Protein 1H05 (pdb70)

B-factor: mean 24.61, std 12.34, range [10.02, 77.3]

Nearest PDB structures (foldseek):
  4ckx-assembly1_A  TM=1.000E+00  e=5.669E-26  Mycobacterium tuberculosis
  3n7a-assembly1_F  TM=1.001E+00  e=7.686E-26  Mycobacterium tuberculosis
  2y71-assembly1_A  TM=9.962E-01  e=9.225E-26  Mycobacterium tuberculosis
  3n59-assembly2_V  TM=1.000E+00  e=2.035E-25  Mycobacterium tuberculosis
  6sme-assembly1_D  TM=9.974E-01  e=2.624E-18  Cutibacterium acnes

Sequence (138 aa):
LIVNVINGPNLGRLGRRGTTHDELVALIEREAAELGLKAVVRQSDSEAQLLDWIHQAADAAEPVILNAGGLTHTSVALRDACAELSAPLIEVHISNVHAREEFRRHSYLSPIATGVIVGLGIQGYLLALRYLAEHVGT

Foldseek 3Di:
DEEEEEEEAPLQVPCPCPQHPVNLVVVLQVLQVVLVYGYDYDYDHDPVVLLVVLLVCLVVLHEYEYAHPPCQLPDPPNLVSNLSRPHAYEYEEQQALVVDDPSSVDGSNQVSGPYYYYHNHSCRSSVVSVVVSVPPDD

Radius of gyration: 13.83 Å; Cα contacts (8 Å, |Δi|>4): 244; chains: 1; bounding box: 34×37×38 Å

Structure (mmCIF, N/CA/C/O backbone):
data_1H05
#
_entry.id   1H05
#
_cell.length_a   126.635
_cell.length_b   126.635
_cell.length_c   126.635
_cell.angle_alpha   90.00
_cell.angle_beta   90.00
_cell.angle_gamma   90.00
#
_symmetry.space_group_name_H-M   'F 2 3'
#
loop_
_entity.id
_entity.type
_entity.pdbx_description
1 polymer '3-DEHYDROQUINATE DEHYDRATASE'
2 non-polymer 'SULFATE ION'
3 water water
#
loop_
_atom_site.group_PDB
_atom_site.id
_atom_site.type_symbol
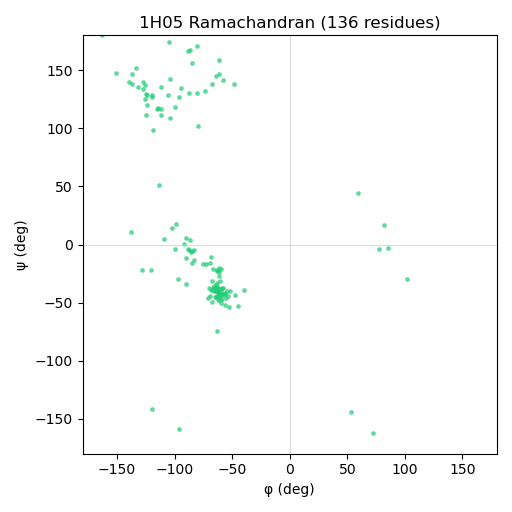_atom_site.label_atom_id
_atom_site.label_alt_id
_atom_site.label_comp_id
_atom_site.label_asym_id
_atom_site.label_entity_id
_atom_site.label_seq_id
_atom_site.pdbx_PDB_ins_code
_atom_site.Cartn_x
_atom_site.Cartn_y
_atom_site.Cartn_z
_atom_site.occupancy
_atom_site.B_iso_or_equiv
_atom_site.auth_seq_id
_atom_site.auth_comp_id
_atom_site.auth_asym_id
_atom_site.auth_atom_id
_atom_site.pdbx_PDB_model_num
ATOM 1 N N . LEU A 1 3 ? 15.344 51.894 31.892 1.00 34.87 3 LEU A N 1
ATOM 2 C CA . LEU A 1 3 ? 15.064 51.114 30.604 1.00 29.21 3 LEU A CA 1
ATOM 3 C C . LEU A 1 3 ? 15.158 51.855 29.253 1.00 25.43 3 LEU A C 1
ATOM 4 O O . LEU A 1 3 ? 16.235 51.745 28.618 1.00 23.29 3 LEU A O 1
ATOM 9 N N . ILE A 1 4 ? 14.235 52.754 28.930 1.00 23.16 4 ILE A N 1
ATOM 10 C CA . ILE A 1 4 ? 14.345 53.562 27.722 1.00 20.70 4 ILE A CA 1
ATOM 11 C C . ILE A 1 4 ? 15.186 54.841 28.051 1.00 21.42 4 ILE A C 1
ATOM 12 O O . ILE A 1 4 ? 14.788 55.525 28.962 1.00 24.26 4 ILE A O 1
ATOM 17 N N . VAL A 1 5 ? 16.179 55.103 27.198 1.00 18.09 5 VAL A N 1
ATOM 18 C CA . VAL A 1 5 ? 16.905 56.362 27.291 1.00 16.45 5 VAL A CA 1
ATOM 19 C C . VAL A 1 5 ? 16.832 57.001 25.912 1.00 16.14 5 VAL A C 1
ATOM 20 O O . VAL A 1 5 ? 17.101 56.377 24.858 1.00 18.28 5 VAL A O 1
ATOM 24 N N . ASN A 1 6 ? 16.595 58.309 25.801 1.00 16.23 6 ASN A N 1
ATOM 25 C CA . ASN A 1 6 ? 16.518 59.069 24.633 1.00 15.36 6 ASN A CA 1
ATOM 26 C C . ASN A 1 6 ? 17.855 59.745 24.350 1.00 16.03 6 ASN A C 1
ATOM 27 O O . ASN A 1 6 ? 18.334 60.376 25.320 1.00 20.44 6 ASN A O 1
ATOM 32 N N . VAL A 1 7 ? 18.436 59.606 23.209 1.00 14.33 7 VAL A N 1
ATOM 33 C CA . VAL A 1 7 ? 19.667 60.354 22.874 1.00 14.80 7 VAL A CA 1
ATOM 34 C C . VAL A 1 7 ? 19.281 61.277 21.731 1.00 15.24 7 VAL A C 1
ATOM 35 O O . VAL A 1 7 ? 18.796 60.848 20.711 1.00 18.11 7 VAL A O 1
ATOM 39 N N . ILE A 1 8 ? 19.359 62.607 21.996 1.00 13.52 8 ILE A N 1
ATOM 40 C CA . ILE A 1 8 ? 18.953 63.570 21.022 1.00 13.66 8 ILE A CA 1
ATOM 41 C C . ILE A 1 8 ? 20.119 64.481 20.629 1.00 13.91 8 ILE A C 1
ATOM 42 O O . ILE A 1 8 ? 20.795 65.089 21.470 1.00 15.16 8 ILE A O 1
ATOM 47 N N . ASN A 1 9 ? 20.241 64.476 19.320 1.00 13.08 9 ASN A N 1
ATOM 48 C CA . ASN A 1 9 ? 21.309 65.310 18.667 1.00 12.60 9 ASN A CA 1
ATOM 49 C C . ASN A 1 9 ? 20.699 66.463 17.856 1.00 14.89 9 ASN A C 1
ATOM 50 O O . ASN A 1 9 ? 19.807 66.258 17.092 1.00 16.34 9 ASN A O 1
ATOM 55 N N . GLY A 1 10 ? 21.333 67.627 18.048 1.00 14.27 10 GLY A N 1
ATOM 56 C CA . GLY A 1 10 ? 20.843 68.903 17.456 1.00 12.74 10 GLY A CA 1
ATOM 57 C C . GLY A 1 10 ? 21.540 69.241 16.152 1.00 12.67 10 GLY A C 1
ATOM 58 O O . GLY A 1 10 ? 22.128 68.368 15.440 1.00 16.51 10 GLY A O 1
ATOM 59 N N . PRO A 1 11 ? 21.510 70.508 15.770 1.00 14.66 11 PRO A N 1
ATOM 60 C CA . PRO A 1 11 ? 21.933 70.939 14.424 1.00 15.59 11 PRO A CA 1
ATOM 61 C C . PRO A 1 11 ? 23.363 70.545 14.127 1.00 16.47 11 PRO A C 1
ATOM 62 O O . PRO A 1 11 ? 24.243 70.673 14.979 1.00 16.30 11 PRO A O 1
ATOM 66 N N . ASN A 1 12 ? 23.583 70.142 12.891 1.00 14.88 12 ASN A N 1
ATOM 67 C CA . ASN A 1 12 ? 24.878 69.812 12.343 1.00 14.63 12 ASN A CA 1
ATOM 68 C C . ASN A 1 12 ? 25.458 68.462 12.723 1.00 16.77 12 ASN A C 1
ATOM 69 O O . ASN A 1 12 ? 26.380 68.006 12.091 1.00 19.80 12 ASN A O 1
ATOM 74 N N . LEU A 1 13 ? 24.779 67.731 13.587 1.00 16.27 13 LEU A N 1
ATOM 75 C CA . LEU A 1 13 ? 25.333 66.488 14.115 1.00 15.62 13 LEU A CA 1
ATOM 76 C C . LEU A 1 13 ? 25.077 65.361 13.135 1.00 17.47 13 LEU A C 1
ATOM 77 O O . LEU A 1 13 ? 25.717 64.316 13.167 1.00 19.78 13 LEU A O 1
ATOM 82 N N . GLY A 1 14 ? 24.202 65.652 12.195 1.00 17.16 14 GLY A N 1
ATOM 83 C CA . GLY A 1 14 ? 23.979 64.708 11.07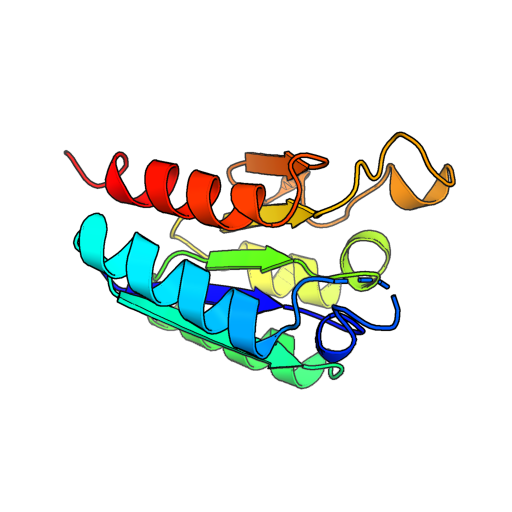5 1.00 19.57 14 GLY A CA 1
ATOM 84 C C . GLY A 1 14 ? 25.174 64.647 10.162 1.00 22.53 14 GLY A C 1
ATOM 85 O O . GLY A 1 14 ? 25.305 63.700 9.333 1.00 26.92 14 GLY A O 1
ATOM 86 N N . ARG A 1 15 ? 26.075 65.628 10.263 1.00 20.96 15 ARG A N 1
ATOM 87 C CA . ARG A 1 15 ? 27.227 65.796 9.392 1.00 22.30 15 ARG A CA 1
ATOM 88 C C . ARG A 1 15 ? 28.449 65.079 10.003 1.00 22.98 15 ARG A C 1
ATOM 89 O O . ARG A 1 15 ? 29.583 65.248 9.452 1.00 23.74 15 ARG A O 1
ATOM 97 N N . LEU A 1 16 ? 28.280 64.425 11.176 1.00 21.78 16 LEU A N 1
ATOM 98 C CA . LEU A 1 16 ? 29.451 63.819 11.772 1.00 22.69 16 LEU A CA 1
ATOM 99 C C . LEU A 1 16 ? 30.267 62.987 10.770 1.00 23.76 16 LEU A C 1
ATOM 100 O O . LEU A 1 16 ? 29.633 62.247 10.024 1.00 22.89 16 LEU A O 1
ATOM 105 N N . GLY A 1 17 ? 31.578 63.147 10.873 1.00 25.63 17 GLY A N 1
ATOM 106 C CA . GLY A 1 17 ? 32.336 62.228 9.926 1.00 34.53 17 GLY A CA 1
ATOM 107 C C . GLY A 1 17 ? 32.762 63.093 8.748 1.00 41.83 17 GLY A C 1
ATOM 108 O O . GLY A 1 17 ? 33.843 62.753 8.269 1.00 45.42 17 GLY A O 1
ATOM 109 N N . ARG A 1 18 ? 32.021 64.148 8.375 1.00 45.29 18 ARG A N 1
ATOM 110 C CA . ARG A 1 18 ? 32.560 64.953 7.269 1.00 49.64 18 ARG A CA 1
ATOM 111 C C . ARG A 1 18 ? 32.765 66.375 7.734 1.00 54.10 18 ARG A C 1
ATOM 112 O O . ARG A 1 18 ? 33.686 66.998 7.192 1.00 55.29 18 ARG A O 1
ATOM 120 N N . ARG A 1 19 ? 32.084 66.838 8.787 1.00 56.68 19 ARG A N 1
ATOM 121 C CA . ARG A 1 19 ? 32.293 68.214 9.259 1.00 58.74 19 ARG A CA 1
ATOM 122 C C . ARG A 1 19 ? 33.763 68.661 9.225 1.00 60.15 19 ARG A C 1
ATOM 123 O O . ARG A 1 19 ? 34.155 69.739 8.783 1.00 61.21 19 ARG A O 1
ATOM 131 N N . GLY A 1 26 ? 36.236 60.313 12.064 1.00 46.54 26 GLY A N 1
ATOM 132 C CA . GLY A 1 26 ? 35.627 59.761 10.871 1.00 43.39 26 GLY A CA 1
ATOM 133 C C . GLY A 1 26 ? 34.350 59.000 11.244 1.00 39.78 26 GLY A C 1
ATOM 134 O O . GLY A 1 26 ? 33.743 58.454 10.327 1.00 39.71 26 GLY A O 1
ATOM 135 N N . THR A 1 27 ? 33.882 58.994 12.490 1.00 34.21 27 THR A N 1
ATOM 136 C CA . THR A 1 27 ? 32.667 58.207 12.777 1.00 28.75 27 THR A CA 1
ATOM 137 C C . THR A 1 27 ? 31.446 58.917 12.206 1.00 26.11 27 THR A C 1
ATOM 138 O O . THR A 1 27 ? 31.321 60.119 12.551 1.00 26.31 27 THR A O 1
ATOM 142 N N . THR A 1 28 ? 30.563 58.317 11.499 1.00 23.33 28 THR A N 1
ATOM 143 C CA . THR A 1 28 ? 29.368 58.968 10.997 1.00 24.88 28 THR A CA 1
ATOM 144 C C . THR A 1 28 ? 28.251 58.904 12.057 1.00 22.71 28 THR A C 1
ATOM 145 O O . THR A 1 28 ? 28.272 58.241 13.079 1.00 20.56 28 THR A O 1
ATOM 149 N N . HIS A 1 29 ? 27.191 59.709 11.792 1.00 21.29 29 HIS A N 1
ATOM 150 C CA . HIS A 1 29 ? 26.068 59.668 12.659 1.00 21.15 29 HIS A CA 1
ATOM 151 C C . HIS A 1 29 ? 25.446 58.254 12.657 1.00 19.68 29 HIS A C 1
ATOM 152 O O . HIS A 1 29 ? 25.076 57.757 13.737 1.00 19.00 29 HIS A O 1
ATOM 159 N N . ASP A 1 30 ? 25.289 57.552 11.532 1.00 20.52 30 ASP A N 1
ATOM 160 C CA . ASP A 1 30 ? 24.776 56.171 11.600 1.00 19.46 30 ASP A CA 1
ATOM 161 C C . ASP A 1 30 ? 25.643 55.303 12.472 1.00 18.02 30 ASP A C 1
ATOM 162 O O . ASP A 1 30 ? 25.140 54.386 13.141 1.00 17.80 30 ASP A O 1
ATOM 167 N N . GLU A 1 31 ? 26.998 55.426 12.329 1.00 20.46 31 GLU A N 1
ATOM 168 C CA . GLU A 1 31 ? 27.850 54.565 13.196 1.00 20.97 31 GLU A CA 1
ATOM 169 C C . GLU A 1 31 ? 27.668 54.892 14.684 1.00 21.03 31 GLU A C 1
ATOM 170 O O . GLU A 1 31 ? 27.606 54.038 15.520 1.00 22.06 31 GLU A O 1
ATOM 180 N N . LEU A 1 32 ? 27.474 56.190 15.012 1.00 20.17 32 LEU A N 1
ATOM 181 C CA . LEU A 1 32 ? 27.220 56.605 16.359 1.00 18.28 32 LEU A CA 1
ATOM 182 C C . LEU A 1 32 ? 25.973 55.926 16.879 1.00 17.60 32 LEU A C 1
ATOM 183 O O . LEU A 1 32 ? 25.954 55.431 17.977 1.00 19.51 32 LEU A O 1
ATOM 188 N N . VAL A 1 33 ? 24.905 55.926 16.073 1.00 16.17 33 VAL A N 1
ATOM 189 C CA . VAL A 1 33 ? 23.641 55.269 16.473 1.00 16.62 33 VAL A CA 1
ATOM 190 C C . VAL A 1 33 ? 23.983 53.828 16.799 1.00 17.50 33 VAL A C 1
ATOM 191 O O . VAL A 1 33 ? 23.575 53.256 17.815 1.00 19.19 33 VAL A O 1
ATOM 195 N N . ALA A 1 34 ? 24.669 53.096 15.899 1.00 19.90 34 ALA A N 1
ATOM 196 C CA . ALA A 1 34 ? 25.017 51.715 16.124 1.00 20.03 34 ALA A CA 1
ATOM 197 C C . ALA A 1 34 ? 25.806 51.432 17.382 1.00 19.77 34 ALA A C 1
ATOM 198 O O . ALA A 1 34 ? 25.570 50.471 18.115 1.00 23.02 34 ALA A O 1
ATOM 200 N N . LEU A 1 35 ? 26.788 52.306 17.638 1.00 19.52 35 LEU A N 1
ATOM 201 C CA . LEU A 1 35 ? 27.608 52.222 18.833 1.00 19.21 35 LEU A CA 1
ATOM 202 C C . LEU A 1 35 ? 26.839 52.402 20.127 1.00 18.92 35 LEU A C 1
ATOM 203 O O . LEU A 1 35 ? 26.906 51.643 21.095 1.00 20.64 35 LEU A O 1
ATOM 208 N N . ILE A 1 36 ? 25.923 53.440 20.117 1.00 17.18 36 ILE A N 1
ATOM 209 C CA . ILE A 1 36 ? 25.058 53.682 21.230 1.00 17.52 36 ILE A CA 1
ATOM 210 C C . ILE A 1 36 ? 24.085 52.534 21.493 1.00 17.78 36 ILE A C 1
ATOM 211 O O . ILE A 1 36 ? 23.885 52.123 22.628 1.00 21.40 36 ILE A O 1
ATOM 216 N N . GLU A 1 37 ? 23.481 52.033 20.388 1.00 21.46 37 GLU A N 1
ATOM 217 C CA . GLU A 1 37 ? 22.508 50.959 20.555 1.00 23.51 37 GLU A CA 1
ATOM 218 C C . GLU A 1 37 ? 23.167 49.686 21.028 1.00 24.13 37 GLU A C 1
ATOM 219 O O . GLU A 1 37 ? 22.594 49.072 21.965 1.00 28.15 37 GLU A O 1
ATOM 225 N N . ARG A 1 38 ? 24.380 49.318 20.733 1.00 23.94 38 ARG A N 1
ATOM 226 C CA . ARG A 1 38 ? 25.119 48.136 21.209 1.00 25.40 38 ARG A CA 1
ATOM 227 C C . ARG A 1 38 ? 25.444 48.282 22.679 1.00 24.49 38 ARG A C 1
ATOM 228 O O . ARG A 1 38 ? 25.267 47.375 23.511 1.00 24.42 38 ARG A O 1
ATOM 236 N N . GLU A 1 39 ? 25.921 49.531 23.088 1.00 20.83 39 GLU A N 1
ATOM 237 C CA . GLU A 1 39 ? 26.266 49.793 24.454 1.00 20.65 39 GLU A CA 1
ATOM 238 C C . GLU A 1 39 ? 25.068 49.654 25.365 1.00 21.79 39 GLU A C 1
ATOM 239 O O . GLU A 1 39 ? 25.052 49.149 26.452 1.00 21.27 39 GLU A O 1
ATOM 245 N N . ALA A 1 40 ? 23.970 50.310 24.880 1.00 21.41 40 ALA A N 1
ATOM 246 C CA . ALA A 1 40 ? 22.759 50.285 25.652 1.00 24.18 40 ALA A CA 1
ATOM 247 C C . ALA A 1 40 ? 22.288 48.857 25.839 1.00 22.84 40 ALA A C 1
ATOM 248 O O . ALA A 1 40 ? 22.002 48.548 26.970 1.00 23.28 40 ALA A O 1
ATOM 250 N N . ALA A 1 41 ? 22.403 48.051 24.827 1.00 25.36 41 ALA A N 1
ATOM 251 C CA . ALA A 1 41 ? 21.932 46.662 25.014 1.00 28.50 41 ALA A CA 1
ATOM 252 C C . ALA A 1 41 ? 22.783 45.948 26.027 1.00 29.31 41 ALA A C 1
ATOM 253 O O . ALA A 1 41 ? 22.233 45.217 26.888 1.00 30.73 41 ALA A O 1
ATOM 255 N N . GLU A 1 42 ? 24.091 46.145 26.031 1.00 26.55 42 GLU A N 1
ATOM 256 C CA . GLU A 1 42 ? 24.986 45.559 26.981 1.00 25.57 42 GLU A CA 1
ATOM 257 C C . GLU A 1 42 ? 24.694 45.946 28.418 1.00 26.10 42 GLU A C 1
ATOM 258 O O . GLU A 1 42 ? 24.996 45.240 29.397 1.00 27.39 42 GLU A O 1
ATOM 264 N N . LEU A 1 43 ? 24.169 47.181 28.611 1.00 21.79 43 LEU A N 1
ATOM 265 C CA . LEU A 1 43 ? 23.849 47.748 29.861 1.00 21.15 43 LEU A CA 1
ATOM 266 C C . LEU A 1 43 ? 22.441 47.368 30.353 1.00 23.18 43 LEU A C 1
ATOM 267 O O . LEU A 1 43 ? 22.078 47.861 31.398 1.00 26.69 43 LEU A O 1
ATOM 272 N N . GLY A 1 44 ? 21.723 46.699 29.483 1.00 23.84 44 GLY A N 1
ATOM 273 C CA . GLY A 1 44 ? 20.307 46.396 29.762 1.00 25.88 44 GLY A CA 1
ATOM 274 C C . GLY A 1 44 ? 19.314 47.533 29.454 1.00 26.55 44 GLY A C 1
ATOM 275 O O . GLY A 1 44 ? 18.227 47.478 30.055 1.00 26.24 44 GLY A O 1
ATOM 276 N N . LEU A 1 45 ? 19.759 48.508 28.660 1.00 23.76 45 LEU A N 1
ATOM 277 C CA . LEU A 1 45 ? 18.896 49.648 28.355 1.00 20.99 45 LEU A CA 1
ATOM 278 C C . LEU A 1 45 ? 18.401 49.492 26.962 1.00 20.77 45 LEU A C 1
ATOM 279 O O . LEU A 1 45 ? 18.900 48.692 26.123 1.00 22.39 45 LEU A O 1
ATOM 284 N N . LYS A 1 46 ? 17.487 50.386 26.542 1.00 19.47 46 LYS A N 1
ATOM 285 C CA . LYS A 1 46 ? 17.055 50.547 25.150 1.00 20.16 46 LYS A CA 1
ATOM 286 C C . LYS A 1 46 ? 17.267 52.035 24.737 1.00 19.86 46 LYS A C 1
ATOM 287 O O . LYS A 1 46 ? 16.681 52.878 25.336 1.00 19.97 46 LYS A O 1
ATOM 293 N N . ALA A 1 47 ? 18.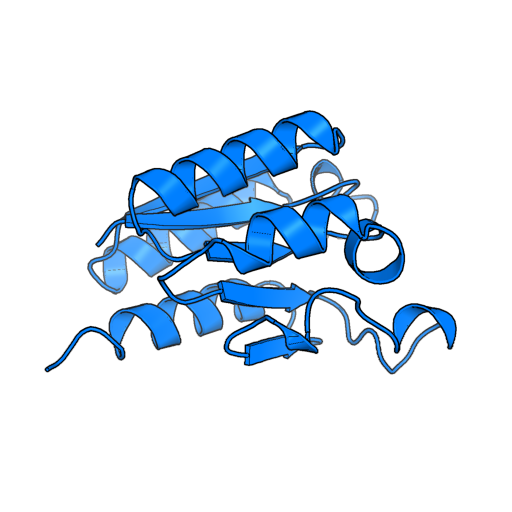187 52.319 23.850 1.00 18.25 47 ALA A N 1
ATOM 294 C CA . ALA A 1 47 ? 18.424 53.683 23.448 1.00 17.58 47 ALA A CA 1
ATOM 295 C C . ALA A 1 47 ? 17.626 53.997 22.202 1.00 18.83 47 ALA A C 1
ATOM 296 O O . ALA A 1 47 ? 17.565 53.246 21.218 1.00 20.58 47 ALA A O 1
ATOM 298 N N . VAL A 1 48 ? 16.980 55.153 22.207 1.00 16.14 48 VAL A N 1
ATOM 299 C CA . VAL A 1 48 ? 16.257 55.736 21.067 1.00 16.71 48 VAL A CA 1
ATOM 300 C C . VAL A 1 48 ? 17.080 56.983 20.670 1.00 18.40 48 VAL A C 1
ATOM 301 O O . VAL A 1 48 ? 17.049 57.966 21.421 1.00 19.58 48 VAL A O 1
ATOM 305 N N . VAL A 1 49 ? 17.685 56.909 19.532 1.00 16.55 49 VAL A N 1
ATOM 306 C CA . VAL A 1 49 ? 18.569 57.997 19.041 1.00 16.60 49 VAL A CA 1
ATOM 307 C C . VAL A 1 49 ? 17.919 58.795 17.944 1.00 17.46 49 VAL A C 1
ATOM 308 O O . VAL A 1 49 ? 17.395 58.149 16.990 1.00 19.82 49 VAL A O 1
ATOM 312 N N . ARG A 1 50 ? 17.896 60.147 18.064 1.00 17.63 50 ARG A N 1
ATOM 313 C CA . ARG A 1 50 ? 17.185 60.979 17.080 1.00 18.48 50 ARG A CA 1
ATOM 314 C C . ARG A 1 50 ? 18.151 62.162 16.808 1.00 17.04 50 ARG A C 1
ATOM 315 O O . ARG A 1 50 ? 18.864 62.579 17.722 1.00 17.76 50 ARG A O 1
ATOM 323 N N . GLN A 1 51 ? 18.137 62.666 15.588 1.00 16.64 51 GLN A N 1
ATOM 324 C CA . GLN A 1 51 ? 18.870 63.871 15.234 1.00 13.96 51 GLN A CA 1
ATOM 325 C C . GLN A 1 51 ? 18.023 64.778 14.354 1.00 14.81 51 GLN A C 1
ATOM 326 O O . GLN A 1 51 ? 17.318 64.295 13.464 1.00 15.81 51 GLN A O 1
ATOM 332 N N . SER A 1 52 ? 18.097 66.114 14.655 1.00 13.94 52 SER A N 1
ATOM 333 C CA . SER A 1 52 ? 17.409 67.089 13.806 1.00 12.95 52 SER A CA 1
ATOM 334 C C . SER A 1 52 ? 18.134 68.451 13.832 1.00 13.17 52 SER A C 1
ATOM 335 O O . SER A 1 52 ? 18.682 68.841 14.875 1.00 16.05 52 SER A O 1
ATOM 338 N N . ASP A 1 53 ? 18.049 69.092 12.706 1.00 14.11 53 ASP A N 1
ATOM 339 C CA . ASP A 1 53 ? 18.499 70.460 12.553 1.00 14.35 53 ASP A CA 1
ATOM 340 C C . ASP A 1 53 ? 17.480 71.521 12.891 1.00 15.50 53 ASP A C 1
ATOM 341 O O . ASP A 1 53 ? 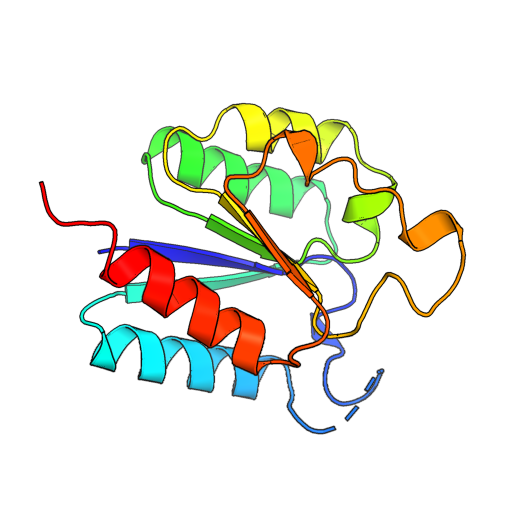17.732 72.755 12.875 1.00 15.14 53 ASP A O 1
ATOM 346 N N . SER A 1 54 ? 16.273 71.069 13.197 1.00 16.39 54 SER A N 1
ATOM 347 C CA . SER A 1 54 ? 15.079 71.846 13.454 1.00 15.48 54 SER A CA 1
ATOM 348 C C . SER A 1 54 ? 14.890 71.944 14.973 1.00 15.60 54 SER A C 1
ATOM 349 O O . SER A 1 54 ? 14.535 70.951 15.631 1.00 16.30 54 SER A O 1
ATOM 352 N N . GLU A 1 55 ? 14.925 73.182 15.553 1.00 14.37 55 GLU A N 1
ATOM 353 C CA . GLU A 1 55 ? 14.644 73.434 16.988 1.00 15.87 55 GLU A CA 1
ATOM 354 C C . GLU A 1 55 ? 13.259 72.877 17.339 1.00 15.70 55 GLU A C 1
ATOM 355 O O . GLU A 1 55 ? 13.061 72.246 18.349 1.00 16.26 55 GLU A O 1
ATOM 365 N N . ALA A 1 56 ? 12.226 73.146 16.490 1.00 14.74 56 ALA A N 1
ATOM 366 C CA . ALA A 1 56 ? 10.883 72.720 16.834 1.00 14.07 56 ALA A CA 1
ATOM 367 C C . ALA A 1 56 ? 10.840 71.179 16.970 1.00 14.18 56 ALA A C 1
ATOM 368 O O . ALA A 1 56 ? 10.147 70.669 17.858 1.00 15.56 56 ALA A O 1
ATOM 370 N N . GLN A 1 57 ? 11.570 70.478 16.108 1.00 15.04 57 GLN A N 1
ATOM 371 C CA . GLN A 1 57 ? 11.552 69.054 16.241 1.00 17.02 57 GLN A CA 1
ATOM 372 C C . GLN A 1 57 ? 12.258 68.590 17.518 1.00 15.19 57 GLN A C 1
ATOM 373 O O . GLN A 1 57 ? 11.802 67.678 18.250 1.00 16.33 57 GLN A O 1
ATOM 379 N N . LEU A 1 58 ? 13.396 69.239 17.880 1.00 16.06 58 LEU A N 1
ATOM 380 C CA . LEU A 1 58 ? 14.054 68.879 19.123 1.00 14.67 58 LEU A CA 1
ATOM 381 C C . LEU A 1 58 ? 13.109 69.121 20.306 1.00 15.76 58 LEU A C 1
ATOM 382 O O . LEU A 1 58 ? 13.047 68.323 21.221 1.00 16.31 58 LEU A O 1
ATOM 387 N N . LEU A 1 59 ? 12.408 70.297 20.309 1.00 13.80 59 LEU A N 1
ATOM 388 C CA . LEU A 1 59 ? 11.430 70.568 21.346 1.00 12.69 59 LEU A CA 1
ATOM 389 C C . LEU A 1 59 ? 10.391 69.465 21.499 1.00 14.60 59 LEU A C 1
ATOM 390 O O . LEU A 1 59 ? 10.054 69.072 22.599 1.00 16.62 59 LEU A O 1
ATOM 395 N N . ASP A 1 60 ? 9.895 68.995 20.367 1.00 15.24 60 ASP A N 1
ATOM 396 C CA . ASP A 1 60 ? 8.853 67.954 20.431 1.00 15.19 60 ASP A CA 1
ATOM 397 C C . ASP A 1 60 ? 9.393 66.652 21.057 1.00 14.54 60 ASP A C 1
ATOM 398 O O . ASP A 1 60 ? 8.723 66.043 21.914 1.00 15.27 60 ASP A O 1
ATOM 403 N N . TRP A 1 61 ? 10.632 66.278 20.705 1.00 15.29 61 TRP A N 1
ATOM 404 C CA . TRP A 1 61 ? 11.216 65.066 21.320 1.00 15.62 61 TRP A CA 1
ATOM 405 C C . TRP A 1 61 ? 11.455 65.264 22.819 1.00 16.00 61 TRP A C 1
ATOM 406 O O . TRP A 1 61 ? 11.217 64.312 23.630 1.00 16.88 61 TRP A O 1
ATOM 417 N N . ILE A 1 62 ? 11.888 66.488 23.263 1.00 14.13 62 ILE A N 1
ATOM 418 C CA . ILE A 1 62 ? 12.008 66.776 24.679 1.00 13.75 62 ILE A CA 1
ATOM 419 C C . ILE A 1 62 ? 10.667 66.734 25.427 1.00 14.07 62 ILE A C 1
ATOM 420 O O . ILE A 1 62 ? 10.522 66.121 26.451 1.00 17.22 62 ILE A O 1
ATOM 425 N N . HIS A 1 63 ? 9.614 67.296 24.716 1.00 13.98 63 HIS A N 1
ATOM 426 C CA . HIS A 1 63 ? 8.303 67.272 25.317 1.00 14.68 63 HIS A CA 1
ATOM 427 C C . HIS A 1 63 ? 7.850 65.780 25.571 1.00 14.85 63 HIS A C 1
ATOM 428 O O . HIS A 1 63 ? 7.237 65.481 26.626 1.00 15.87 63 HIS A O 1
ATOM 440 N N . GLN A 1 64 ? 8.122 64.958 24.558 1.00 15.59 64 GLN A N 1
ATOM 441 C CA . GLN A 1 64 ? 7.710 63.564 24.698 1.00 16.51 64 GLN A CA 1
ATOM 442 C C . GLN A 1 64 ? 8.445 62.878 25.877 1.00 16.86 64 GLN A C 1
ATOM 443 O O . GLN A 1 64 ? 7.804 62.076 26.607 1.00 17.86 64 GLN A O 1
ATOM 449 N N . ALA A 1 65 ? 9.732 63.159 26.077 1.00 16.29 65 ALA A N 1
ATOM 450 C CA . ALA A 1 65 ? 10.461 62.569 27.156 1.00 17.29 65 ALA A CA 1
ATOM 451 C C . ALA A 1 65 ? 9.931 63.042 28.517 1.00 16.89 65 ALA A C 1
ATOM 452 O O . ALA A 1 65 ? 10.011 62.404 29.539 1.00 18.96 65 ALA A O 1
ATOM 454 N N . ALA A 1 66 ? 9.536 64.335 28.580 1.00 13.41 66 ALA A N 1
ATOM 455 C CA . ALA A 1 66 ? 8.904 64.926 29.727 1.00 16.68 66 ALA A CA 1
ATOM 456 C C . ALA A 1 66 ? 7.603 64.185 30.053 1.00 18.85 66 ALA A C 1
ATOM 457 O O . ALA A 1 66 ? 7.418 63.793 31.252 1.00 19.51 66 ALA A O 1
ATOM 459 N N . ASP A 1 67 ? 6.777 64.010 29.071 1.00 18.28 67 ASP A N 1
ATOM 460 C CA . ASP A 1 67 ? 5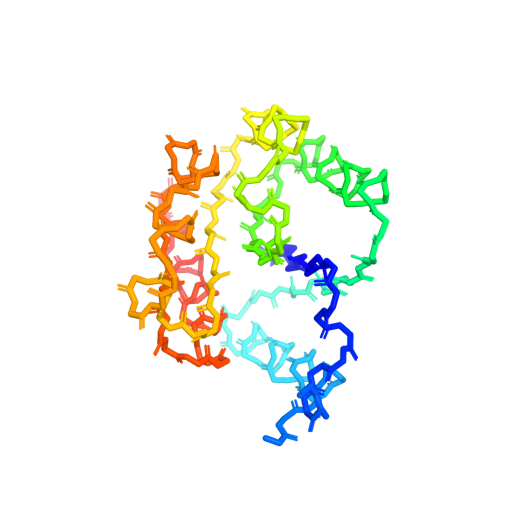.479 63.319 29.324 1.00 18.72 67 ASP A CA 1
ATOM 461 C C . ASP A 1 67 ? 5.766 61.872 29.764 1.00 21.16 67 ASP A C 1
ATOM 462 O O . ASP A 1 67 ? 5.016 61.370 30.612 1.00 23.49 67 ASP A O 1
ATOM 467 N N . ALA A 1 68 ? 6.747 61.181 29.297 1.00 17.91 68 ALA A N 1
ATOM 468 C CA . ALA A 1 68 ? 6.996 59.782 29.577 1.00 19.63 68 ALA A CA 1
ATOM 469 C C . ALA A 1 68 ? 7.883 59.665 30.801 1.00 18.92 68 ALA A C 1
ATOM 470 O O . ALA A 1 68 ? 8.220 58.473 31.136 1.00 21.00 68 ALA A O 1
ATOM 472 N N . ALA A 1 69 ? 8.519 60.722 31.343 1.00 17.95 69 ALA A N 1
ATOM 473 C CA . ALA A 1 69 ? 9.452 60.688 32.441 1.00 20.78 69 ALA A CA 1
ATOM 474 C C . ALA A 1 69 ? 10.634 59.796 32.089 1.00 19.56 69 ALA A C 1
ATOM 475 O O . ALA A 1 69 ? 11.060 58.950 32.931 1.00 21.42 69 ALA A O 1
ATOM 477 N N . GLU A 1 70 ? 11.167 59.916 30.870 1.00 18.50 70 GLU A N 1
ATOM 478 C CA . GLU A 1 70 ? 12.355 59.155 30.446 1.00 16.87 70 GLU A CA 1
ATOM 479 C C . GLU A 1 70 ? 13.596 60.088 30.438 1.00 16.67 70 GLU A C 1
ATOM 480 O O . GLU A 1 70 ? 13.444 61.303 30.212 1.00 19.86 70 GLU A O 1
ATOM 486 N N . PRO A 1 71 ? 14.732 59.537 30.838 1.00 16.96 71 PRO A N 1
ATOM 487 C CA . PRO A 1 71 ? 15.988 60.323 30.747 1.00 17.14 71 PRO A CA 1
ATOM 488 C C . PRO A 1 71 ? 16.320 60.708 29.317 1.00 16.21 71 PRO A C 1
ATOM 489 O O . PRO A 1 71 ? 15.993 60.013 28.295 1.00 17.27 71 PRO A O 1
ATOM 493 N N . VAL A 1 72 ? 17.157 61.755 29.257 1.00 16.27 72 VAL A N 1
ATOM 494 C CA . VAL A 1 72 ? 17.668 62.288 28.064 1.00 15.95 72 VAL A CA 1
ATOM 495 C C . VAL A 1 72 ? 19.192 62.517 28.101 1.00 16.52 72 VAL A C 1
ATOM 496 O O . VAL A 1 72 ? 19.623 63.165 29.040 1.00 16.29 72 VAL A O 1
ATOM 500 N N . ILE A 1 73 ? 19.808 62.125 27.018 1.00 14.17 73 ILE A N 1
ATOM 501 C CA . ILE A 1 73 ? 21.249 62.485 26.750 1.00 14.40 73 ILE A CA 1
ATOM 502 C C . ILE A 1 73 ? 21.158 63.433 25.562 1.00 13.56 73 ILE A C 1
ATOM 503 O O . ILE A 1 73 ? 20.685 63.063 24.500 1.00 16.53 73 ILE A O 1
ATOM 508 N N . LEU A 1 74 ? 21.569 64.757 25.722 1.00 13.85 74 LEU A N 1
ATOM 509 C CA . LEU A 1 74 ? 21.342 65.769 24.732 1.00 14.19 74 LEU A CA 1
ATOM 510 C C . LEU A 1 74 ? 22.668 66.400 24.358 1.00 14.01 74 LEU A C 1
ATOM 511 O O . LEU A 1 74 ? 23.412 66.923 25.160 1.00 15.89 74 LEU A O 1
ATOM 516 N N . ASN A 1 75 ? 22.885 66.435 23.048 1.00 12.57 75 ASN A N 1
ATOM 517 C CA . ASN A 1 75 ? 23.978 67.158 22.356 1.00 12.85 75 ASN A CA 1
ATOM 518 C C . ASN A 1 75 ? 23.193 68.128 21.484 1.00 13.67 75 ASN A C 1
ATOM 519 O O . ASN A 1 75 ? 22.885 67.797 20.329 1.00 14.18 75 ASN A O 1
ATOM 524 N N . ALA A 1 76 ? 23.086 69.371 22.013 1.00 15.02 76 ALA A N 1
ATOM 525 C CA . ALA A 1 76 ? 22.235 70.311 21.292 1.00 14.59 76 ALA A CA 1
ATOM 526 C C . ALA A 1 76 ? 22.995 71.121 20.237 1.00 14.26 76 ALA A C 1
ATOM 527 O O . ALA A 1 76 ? 22.371 72.007 19.543 1.00 17.40 76 ALA A O 1
ATOM 529 N N . GLY A 1 77 ? 24.270 70.813 20.004 1.00 14.35 77 GLY A N 1
ATOM 530 C CA . GLY A 1 77 ? 25.065 71.614 19.041 1.00 16.13 77 GLY A CA 1
ATOM 531 C C . GLY A 1 77 ? 25.015 73.097 19.354 1.00 16.34 77 GLY A C 1
ATOM 532 O O . GLY A 1 77 ? 25.037 73.456 20.539 1.00 15.54 77 GLY A O 1
ATOM 533 N N . GLY A 1 78 ? 24.998 73.909 18.344 1.00 16.22 78 GLY A N 1
ATOM 534 C CA . GLY A 1 78 ? 25.044 75.366 18.625 1.00 18.47 78 GLY A CA 1
ATOM 535 C C . GLY A 1 78 ? 23.929 75.918 19.452 1.00 15.46 78 GLY A C 1
ATOM 536 O O . GLY A 1 78 ? 24.108 77.006 20.083 1.00 15.95 78 GLY A O 1
ATOM 537 N N . LEU A 1 79 ? 22.764 75.194 19.505 1.00 14.94 79 LEU A N 1
ATOM 538 C CA . LEU A 1 79 ? 21.614 75.659 20.279 1.00 15.66 79 LEU A CA 1
ATOM 539 C C . LEU A 1 79 ? 21.909 75.650 21.821 1.00 13.72 79 LEU A C 1
ATOM 540 O O . LEU A 1 79 ? 21.267 76.347 22.593 1.00 15.91 79 LEU A O 1
ATOM 545 N N . THR A 1 80 ? 22.933 74.840 22.223 1.00 15.15 80 THR A N 1
ATOM 546 C CA . THR A 1 80 ? 23.399 74.896 23.607 1.00 14.25 80 THR A CA 1
ATOM 547 C C . THR A 1 80 ? 23.642 76.295 24.172 1.00 13.93 80 THR A C 1
ATOM 548 O O . THR A 1 80 ? 23.378 76.722 25.308 1.00 15.23 80 THR A O 1
ATOM 552 N N . HIS A 1 81 ? 24.294 77.094 23.293 1.00 13.98 81 HIS A N 1
ATOM 553 C CA . HIS A 1 81 ? 24.724 78.461 23.587 1.00 15.39 81 HIS A CA 1
ATOM 554 C C . HIS A 1 81 ? 23.675 79.545 23.378 1.00 16.32 81 HIS A C 1
ATOM 555 O O . HIS A 1 81 ? 23.920 80.717 23.726 1.00 18.52 81 HIS A O 1
ATOM 562 N N . THR A 1 82 ? 22.613 79.248 22.663 1.00 14.94 82 THR A N 1
ATOM 563 C CA . THR A 1 82 ? 21.727 80.277 22.176 1.00 14.35 82 THR A CA 1
ATOM 564 C C . THR A 1 82 ? 20.276 80.057 22.497 1.00 15.81 82 THR A C 1
ATOM 565 O O . THR A 1 82 ? 19.558 81.099 22.561 1.00 17.16 82 THR A O 1
ATOM 569 N N . SER A 1 83 ? 19.710 78.891 22.781 1.00 14.77 83 SER A N 1
ATOM 570 C CA . SER A 1 83 ? 18.277 78.722 22.917 1.00 14.94 83 SER A CA 1
ATOM 571 C C . SER A 1 83 ? 17.696 78.587 24.288 1.00 16.17 83 SER A C 1
ATOM 572 O O . SER A 1 83 ? 17.877 77.563 25.018 1.00 18.35 83 SER A O 1
ATOM 575 N N . VAL A 1 84 ? 17.002 79.660 24.645 1.00 14.80 84 VAL A N 1
ATOM 576 C CA . VAL A 1 84 ? 16.260 79.681 25.872 1.00 14.48 84 VAL A CA 1
ATOM 577 C C . VAL A 1 84 ? 15.071 78.760 25.772 1.00 14.87 84 VAL A C 1
ATOM 578 O O . VAL A 1 84 ? 14.650 78.044 26.690 1.00 16.71 84 VAL A O 1
ATOM 582 N N . ALA A 1 85 ? 14.432 78.707 24.596 1.00 13.25 85 ALA A N 1
ATOM 583 C CA . ALA A 1 85 ? 13.313 77.755 24.404 1.00 14.47 85 ALA A CA 1
ATOM 584 C C . ALA A 1 85 ? 13.646 76.301 24.620 1.00 16.61 85 ALA A C 1
ATOM 585 O O . ALA A 1 85 ? 12.915 75.575 25.302 1.00 17.03 85 ALA A O 1
ATOM 587 N N . LEU A 1 86 ? 14.849 75.879 24.213 1.00 16.32 86 LEU A N 1
ATOM 588 C CA . LEU A 1 86 ? 15.296 74.510 24.427 1.00 15.82 86 LEU A CA 1
ATOM 589 C C . LEU A 1 86 ? 15.501 74.255 25.923 1.00 14.70 86 LEU A C 1
ATOM 590 O O . LEU A 1 86 ? 15.144 73.264 26.495 1.00 15.91 86 LEU A O 1
ATOM 595 N N . ARG A 1 87 ? 16.245 75.199 26.547 1.00 15.40 87 ARG A N 1
ATOM 596 C CA . ARG A 1 87 ? 16.410 75.205 28.005 1.00 14.20 87 ARG A CA 1
ATOM 597 C C . ARG A 1 87 ? 15.108 74.972 28.808 1.00 14.50 87 ARG A C 1
ATOM 598 O O . ARG A 1 87 ? 14.959 74.129 29.694 1.00 18.09 87 ARG A O 1
ATOM 606 N N . ASP A 1 88 ? 14.144 75.806 28.443 1.00 16.78 88 ASP A N 1
ATOM 607 C CA . ASP A 1 88 ? 12.851 75.760 29.067 1.00 16.03 88 ASP A CA 1
ATOM 608 C C . ASP A 1 88 ? 12.097 74.432 28.877 1.00 17.45 88 ASP A C 1
ATOM 609 O O . ASP A 1 88 ? 11.499 73.884 29.799 1.00 19.77 88 ASP A O 1
ATOM 614 N N . ALA A 1 89 ? 12.185 73.822 27.757 1.00 15.04 89 ALA A N 1
ATOM 615 C CA . ALA A 1 89 ? 11.613 72.499 27.485 1.00 15.31 89 ALA A CA 1
ATOM 616 C C . ALA A 1 89 ? 12.343 71.468 28.374 1.00 15.35 89 ALA A C 1
ATOM 617 O O . ALA A 1 89 ? 11.712 70.595 28.980 1.00 18.09 89 ALA A O 1
ATOM 619 N N . CYS A 1 90 ? 13.673 71.590 28.406 1.00 16.13 90 CYS A N 1
ATOM 620 C CA . CYS A 1 90 ? 14.474 70.678 29.229 1.00 14.76 90 CYS A CA 1
ATOM 621 C C . CYS A 1 90 ? 14.189 70.788 30.728 1.00 18.18 90 CYS A C 1
ATOM 622 O O . CYS A 1 90 ? 14.317 69.792 31.447 1.00 19.15 90 CYS A O 1
ATOM 625 N N . ALA A 1 91 ? 13.855 72.014 31.167 1.00 21.11 91 ALA A N 1
ATOM 626 C CA . ALA A 1 91 ? 13.569 72.193 32.622 1.00 20.21 91 ALA A CA 1
ATOM 627 C C . ALA A 1 91 ? 12.379 71.383 33.018 1.00 20.79 91 ALA A C 1
ATOM 628 O O . ALA A 1 91 ? 12.180 71.201 34.251 1.00 22.33 91 ALA A O 1
ATOM 630 N N . GLU A 1 92 ? 11.479 70.989 32.098 1.00 21.72 92 GLU A N 1
ATOM 631 C CA . GLU A 1 92 ? 10.312 70.180 32.441 1.00 22.66 92 GLU A CA 1
ATOM 632 C C . GLU A 1 92 ? 10.698 68.720 32.702 1.00 23.14 92 GLU A C 1
ATOM 633 O O . GLU A 1 92 ? 9.864 67.978 33.272 1.00 24.88 92 GLU A O 1
ATOM 639 N N . LEU A 1 93 ? 11.861 68.227 32.297 1.00 21.42 93 LEU A N 1
ATOM 640 C CA . LEU A 1 93 ? 12.176 66.798 32.475 1.00 18.58 93 LEU A CA 1
ATOM 641 C C . LEU A 1 93 ? 12.310 66.516 33.979 1.00 20.54 93 LEU A C 1
ATOM 642 O O . LEU A 1 93 ? 13.037 67.184 34.719 1.00 22.89 93 LEU A O 1
ATOM 647 N N . SER A 1 94 ? 11.721 65.351 34.331 1.00 20.51 94 SER A N 1
ATOM 648 C CA . SER A 1 94 ? 11.839 64.906 35.711 1.00 21.90 94 SER A CA 1
ATOM 649 C C . SER A 1 94 ? 12.958 63.904 35.879 1.00 21.92 94 SER A C 1
ATOM 650 O O . SER A 1 94 ? 13.585 63.766 36.984 1.00 24.85 94 SER A O 1
ATOM 653 N N . ALA A 1 95 ? 13.266 63.130 34.864 1.00 18.03 95 ALA A N 1
ATOM 654 C CA . ALA A 1 95 ? 14.322 62.138 34.806 1.00 18.77 95 A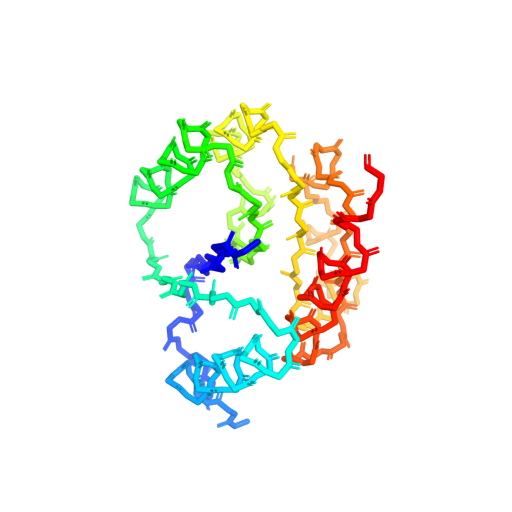LA A CA 1
ATOM 655 C C . ALA A 1 95 ? 15.637 62.884 34.518 1.00 17.69 95 ALA A C 1
ATOM 656 O O . ALA A 1 95 ? 15.607 64.016 34.129 1.00 18.64 95 ALA A O 1
ATOM 658 N N . PRO A 1 96 ? 16.713 62.163 34.613 1.00 16.96 96 PRO A N 1
ATOM 659 C CA . PRO A 1 96 ? 18.009 62.803 34.381 1.00 17.72 96 PRO A CA 1
ATOM 660 C C . PRO A 1 96 ? 18.210 63.337 32.971 1.00 16.97 96 PRO A C 1
ATOM 661 O O . PRO A 1 96 ? 17.676 62.783 32.013 1.00 17.11 96 PRO A O 1
ATOM 665 N N . LEU A 1 97 ? 18.931 64.478 32.929 1.00 16.29 97 LEU A N 1
ATOM 666 C CA . LEU A 1 97 ? 19.313 65.088 31.614 1.00 14.95 97 LEU A CA 1
ATOM 667 C C . LEU A 1 97 ? 20.856 65.208 31.667 1.00 15.23 97 LEU A C 1
ATOM 668 O O . LEU A 1 97 ? 21.452 65.839 32.603 1.00 15.24 97 LEU A O 1
ATOM 673 N N . ILE A 1 98 ? 21.549 64.570 30.739 1.00 14.12 98 ILE A N 1
ATOM 674 C CA . ILE A 1 98 ? 23.020 64.653 30.646 1.00 14.87 98 ILE A CA 1
ATOM 675 C C . ILE A 1 98 ? 23.379 65.359 29.355 1.00 13.99 98 ILE A C 1
ATOM 676 O O . ILE A 1 98 ? 22.942 64.939 28.244 1.00 14.72 98 ILE A O 1
ATOM 684 N N . GLU A 1 99 ? 24.035 66.523 29.439 1.00 13.02 99 GLU A N 1
ATOM 685 C CA . GLU A 1 99 ? 24.498 67.331 28.359 1.00 11.71 99 GLU A CA 1
ATOM 686 C C . GLU A 1 99 ? 25.823 66.715 27.865 1.00 13.60 99 GLU A C 1
ATOM 687 O O . GLU A 1 99 ? 26.694 66.487 28.701 1.00 16.36 99 GLU A O 1
ATOM 693 N N . VAL A 1 100 ? 25.946 66.504 26.552 1.00 14.17 100 VAL A N 1
ATOM 694 C CA . VAL A 1 100 ? 27.203 65.972 25.983 1.00 14.62 100 VAL A CA 1
ATOM 695 C C . VAL A 1 100 ? 27.693 66.851 24.861 1.00 14.21 100 VAL A C 1
ATOM 696 O O . VAL A 1 100 ? 26.936 67.350 23.996 1.00 17.31 100 VAL A O 1
ATOM 700 N N . HIS A 1 101 ? 29.013 67.076 24.789 1.00 13.63 101 HIS A N 1
ATOM 701 C CA . HIS A 1 101 ? 29.704 67.722 23.679 1.00 13.92 101 HIS A CA 1
ATOM 702 C C . HIS A 1 101 ? 30.836 66.740 23.303 1.00 15.41 101 HIS A C 1
ATOM 703 O O . HIS A 1 101 ? 31.558 66.270 24.183 1.00 14.18 101 HIS A O 1
ATOM 710 N N . ILE A 1 102 ? 31.068 66.431 22.034 1.00 14.07 102 ILE A N 1
ATOM 711 C CA . ILE A 1 102 ? 32.146 65.569 21.610 1.00 15.30 102 ILE A CA 1
ATOM 712 C C . ILE A 1 102 ? 33.515 66.272 21.775 1.00 15.27 102 ILE A C 1
ATOM 713 O O . ILE A 1 102 ? 34.370 65.646 22.439 1.00 17.02 102 ILE A O 1
ATOM 718 N N . SER A 1 103 ? 33.586 67.519 21.337 1.00 16.95 103 SER A N 1
ATOM 719 C CA . SER A 1 103 ? 34.837 68.260 21.543 1.00 17.68 103 SER A CA 1
ATOM 720 C C . SER A 1 103 ? 34.820 68.948 22.883 1.00 16.10 103 SER A C 1
ATOM 721 O O . SER A 1 103 ? 33.790 69.063 23.593 1.00 17.65 103 SER A O 1
ATOM 724 N N . ASN A 1 104 ? 36.055 69.430 23.324 1.00 14.97 104 ASN A N 1
ATOM 725 C CA . ASN A 1 104 ? 36.093 70.219 24.543 1.00 16.38 104 ASN A CA 1
ATOM 726 C C . ASN A 1 104 ? 35.666 71.686 24.257 1.00 17.55 104 ASN A C 1
ATOM 727 O O . ASN A 1 104 ? 36.494 72.413 23.714 1.00 17.55 104 ASN A O 1
ATOM 732 N N . VAL A 1 105 ? 34.393 71.966 24.625 1.00 18.84 105 VAL A N 1
ATOM 733 C CA . VAL A 1 105 ? 33.864 73.301 24.292 1.00 20.00 105 VAL A CA 1
ATOM 734 C C . VAL A 1 105 ? 34.545 74.372 25.076 1.00 21.05 105 VAL A C 1
ATOM 735 O O . VAL A 1 105 ? 34.341 75.544 24.737 1.00 22.19 105 VAL A O 1
ATOM 739 N N . HIS A 1 106 ? 35.351 74.063 26.089 1.00 19.38 106 HIS A N 1
ATOM 740 C CA . HIS A 1 106 ? 36.138 75.116 26.783 1.00 18.98 106 HIS A CA 1
ATOM 741 C C . HIS A 1 106 ? 37.477 75.377 26.146 1.00 20.08 106 HIS A C 1
ATOM 742 O O . HIS A 1 106 ? 38.246 76.318 26.609 1.00 22.02 106 HIS A O 1
ATOM 749 N N . ALA A 1 107 ? 37.928 74.711 25.148 1.00 19.73 107 ALA A N 1
ATOM 750 C CA . ALA A 1 107 ? 39.191 74.936 24.437 1.00 19.96 107 ALA A CA 1
ATOM 751 C C . ALA A 1 107 ? 39.028 75.651 23.103 1.00 22.60 107 ALA A C 1
ATOM 752 O O . ALA A 1 107 ? 39.918 75.625 22.284 1.00 24.06 107 ALA A O 1
ATOM 754 N N . ARG A 1 108 ? 37.838 76.229 22.893 1.00 20.45 108 ARG A N 1
ATOM 755 C CA . ARG A 1 108 ? 37.566 76.880 21.596 1.00 21.11 108 ARG A CA 1
ATOM 756 C C . ARG A 1 108 ? 37.266 78.335 21.779 1.00 20.13 108 ARG A C 1
ATOM 757 O O . ARG A 1 108 ? 37.802 78.964 22.697 1.00 23.32 108 ARG A O 1
ATOM 765 N N . GLU A 1 109 ? 36.289 78.893 20.993 1.00 20.08 109 GLU A N 1
ATOM 766 C CA . GLU A 1 109 ? 35.901 80.230 21.176 1.00 21.95 109 GLU A CA 1
ATOM 767 C C . GLU A 1 109 ? 35.335 80.529 22.530 1.00 20.11 109 GLU A C 1
ATOM 768 O O . GLU A 1 109 ? 34.547 79.664 23.018 1.00 20.95 109 GLU A O 1
ATOM 774 N N . GLU A 1 110 ? 35.490 81.666 23.122 1.00 22.26 110 GLU A N 1
ATOM 775 C CA . GLU A 1 110 ? 34.944 82.064 24.403 1.00 24.22 110 GLU A CA 1
ATOM 776 C C . GLU A 1 110 ? 33.437 81.906 24.483 1.00 22.22 110 GLU A C 1
ATOM 777 O O . GLU A 1 110 ? 32.814 81.446 25.498 1.00 23.81 110 GLU A O 1
ATOM 783 N N . PHE A 1 111 ? 32.736 82.243 23.380 1.00 20.69 111 PHE A N 1
ATOM 784 C CA . PHE A 1 111 ? 31.260 82.115 23.401 1.00 20.83 111 PHE A CA 1
ATOM 785 C C . PHE A 1 111 ? 30.771 80.68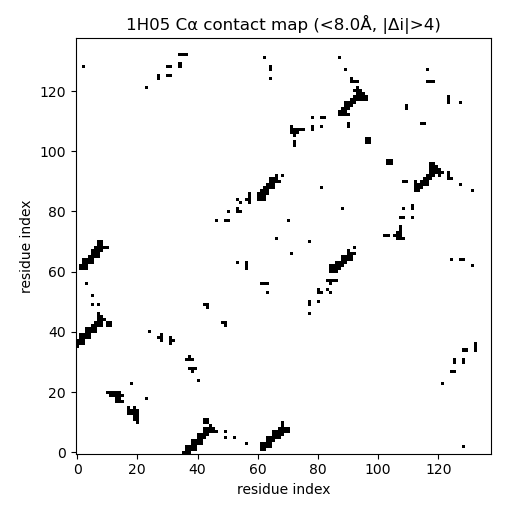7 23.631 1.00 21.18 111 PHE A C 1
ATOM 786 O O . PHE A 1 111 ? 29.590 80.589 24.022 1.00 21.42 111 PHE A O 1
ATOM 794 N N . ARG A 1 112 ? 31.607 79.660 23.382 1.00 18.61 112 ARG A N 1
ATOM 795 C CA . ARG A 1 112 ? 31.139 78.300 23.569 1.00 17.47 112 ARG A CA 1
ATOM 796 C C . ARG A 1 112 ? 31.248 77.873 25.057 1.00 19.18 112 ARG A C 1
ATOM 797 O O . ARG A 1 112 ? 30.796 76.770 25.384 1.00 19.72 112 ARG A O 1
ATOM 805 N N . ARG A 1 113 ? 31.823 78.737 25.865 1.00 20.00 113 ARG A N 1
ATOM 806 C CA . ARG A 1 113 ? 31.998 78.372 27.323 1.00 18.57 113 ARG A CA 1
ATOM 807 C C . ARG A 1 113 ? 30.843 78.678 28.215 1.00 19.07 113 ARG A C 1
ATOM 808 O O . ARG A 1 113 ? 30.749 78.644 29.445 1.00 25.46 113 ARG A O 1
ATOM 822 N N . HIS A 1 114 ? 29.691 79.193 27.639 1.00 17.78 114 HIS A N 1
ATOM 823 C CA . HIS A 1 114 ? 28.450 79.453 28.295 1.00 18.00 114 HIS A CA 1
ATOM 824 C C . HIS A 1 114 ? 27.421 78.561 27.566 1.00 20.10 114 HIS A C 1
ATOM 825 O O . HIS A 1 114 ? 27.232 78.581 26.315 1.00 21.56 114 HIS A O 1
ATOM 837 N N . SER A 1 115 ? 26.735 77.833 28.438 1.00 18.02 115 SER A N 1
ATOM 838 C CA . SER A 1 115 ? 25.647 76.908 28.038 1.00 16.75 115 SER A CA 1
ATOM 839 C C . SER A 1 115 ? 24.409 77.251 28.789 1.00 17.48 115 SER A C 1
ATOM 840 O O . SER A 1 115 ? 24.425 77.389 30.029 1.00 18.74 115 SER A O 1
ATOM 843 N N . TYR A 1 116 ? 23.278 77.412 28.087 1.00 15.85 116 TYR A N 1
ATOM 844 C CA . TYR A 1 116 ? 21.956 77.569 28.742 1.00 14.59 116 TYR A CA 1
ATOM 845 C C . TYR A 1 116 ? 21.448 76.272 29.345 1.00 15.99 116 TYR A C 1
ATOM 846 O O . TYR A 1 116 ? 20.575 76.301 30.226 1.00 16.59 116 TYR A O 1
ATOM 855 N N . LEU A 1 117 ? 22.029 75.155 28.932 1.00 14.42 117 LEU A N 1
ATOM 856 C CA . LEU A 1 117 ? 21.586 73.854 29.392 1.00 16.17 117 LEU A CA 1
ATOM 857 C C . LEU A 1 117 ? 22.299 73.386 30.649 1.00 17.18 117 LEU A C 1
ATOM 858 O O . LEU A 1 117 ? 21.644 72.784 31.468 1.00 16.83 117 LEU A O 1
ATOM 863 N N . SER A 1 118 ? 23.584 73.736 30.795 1.00 16.94 118 SER A N 1
ATOM 864 C CA . SER A 1 118 ? 24.268 73.126 31.925 1.00 16.82 118 SER A CA 1
ATOM 865 C C . SER A 1 118 ? 23.639 73.355 33.268 1.00 16.71 118 SER A C 1
ATOM 866 O O . SER A 1 118 ? 23.655 72.490 34.120 1.00 18.49 118 SER A O 1
ATOM 869 N N . PRO A 1 119 ? 23.144 74.580 33.585 1.00 17.24 119 PRO A N 1
ATOM 870 C CA . PRO A 1 119 ? 22.611 74.795 34.884 1.00 18.80 119 PRO A CA 1
ATOM 871 C C . PRO A 1 119 ? 21.429 73.950 35.236 1.00 17.25 119 PRO A C 1
ATOM 872 O O . PRO A 1 119 ? 20.994 73.859 36.414 1.00 21.62 119 PRO A O 1
ATOM 876 N N . ILE A 1 120 ? 20.651 73.517 34.203 1.00 17.58 120 ILE A N 1
ATOM 877 C CA . ILE A 1 120 ? 19.462 72.705 34.462 1.00 18.29 120 ILE A CA 1
ATOM 878 C C . ILE A 1 120 ? 19.648 71.250 34.255 1.00 17.75 120 ILE A C 1
ATOM 879 O O . ILE A 1 120 ? 18.760 70.403 34.487 1.00 20.86 120 ILE A O 1
ATOM 885 N N . ALA A 1 121 ? 20.867 70.871 33.785 1.00 15.62 121 ALA A N 1
ATOM 886 C CA . ALA A 1 121 ? 21.135 69.447 33.534 1.00 16.20 121 ALA A CA 1
ATOM 887 C C . ALA A 1 121 ? 21.599 68.691 34.802 1.00 15.66 121 ALA A C 1
ATOM 888 O O . ALA A 1 121 ? 21.984 69.359 35.761 1.00 15.95 121 ALA A O 1
ATOM 890 N N . THR A 1 122 ? 21.419 67.387 34.865 1.00 14.85 122 THR A N 1
ATOM 891 C CA . THR A 1 122 ? 22.034 66.625 35.982 1.00 14.57 122 THR A CA 1
ATOM 892 C C . THR A 1 122 ? 23.533 66.715 35.967 1.00 14.89 122 THR A C 1
ATOM 893 O O . THR A 1 122 ? 24.217 67.069 36.975 1.00 16.14 122 THR A O 1
ATOM 897 N N . GLY A 1 123 ? 24.122 66.553 34.766 1.00 13.45 123 GLY A N 1
ATOM 898 C CA . GLY A 1 123 ? 25.558 66.712 34.622 1.00 14.03 123 GLY A CA 1
ATOM 899 C C . GLY A 1 123 ? 25.899 66.896 33.138 1.00 12.84 123 GLY A C 1
ATOM 900 O O . GLY A 1 123 ? 25.008 66.914 32.262 1.00 15.58 123 GLY A O 1
ATOM 901 N N . VAL A 1 124 ? 27.246 67.054 32.937 1.00 12.89 124 VAL A N 1
ATOM 902 C CA . VAL A 1 124 ? 27.705 67.425 31.589 1.00 13.27 124 VAL A CA 1
ATOM 903 C C . VAL A 1 124 ? 28.946 66.639 31.293 1.00 13.96 124 VAL A C 1
ATOM 904 O O . VAL A 1 124 ? 29.845 66.629 32.197 1.00 14.93 124 VAL A O 1
ATOM 908 N N . ILE A 1 125 ? 29.158 66.132 30.104 1.00 14.32 125 ILE A N 1
ATOM 909 C CA . ILE A 1 125 ? 30.395 65.498 29.655 1.00 15.50 125 ILE A CA 1
ATOM 910 C C . ILE A 1 125 ? 30.852 66.209 28.370 1.00 14.55 125 ILE A C 1
ATOM 911 O O . ILE A 1 125 ? 30.066 66.255 27.433 1.00 15.21 125 ILE A O 1
ATOM 916 N N . VAL A 1 126 ? 32.133 66.698 28.432 1.00 14.33 126 VAL A N 1
ATOM 917 C CA . VAL A 1 126 ? 32.666 67.257 27.222 1.00 15.52 126 VAL A CA 1
ATOM 918 C C . VAL A 1 126 ? 34.070 66.780 26.927 1.00 12.91 126 VAL A C 1
ATOM 919 O O . VAL A 1 126 ? 34.805 66.461 27.883 1.00 15.36 126 VAL A O 1
ATOM 923 N N . GLY A 1 127 ? 34.399 66.748 25.629 1.00 14.93 127 GLY A N 1
ATOM 924 C CA . GLY A 1 127 ? 35.814 66.497 25.253 1.00 13.88 127 GLY A CA 1
ATOM 925 C C . GLY A 1 127 ? 36.288 65.073 25.143 1.00 17.86 127 GLY A C 1
ATOM 926 O O . GLY A 1 127 ? 37.441 64.745 24.871 1.00 17.18 127 GLY A O 1
ATOM 927 N N . LEU A 1 128 ? 35.337 64.118 25.478 1.00 14.27 128 LEU A N 1
ATOM 928 C CA . LEU A 1 128 ? 35.710 62.744 25.548 1.00 14.94 128 LEU A CA 1
ATOM 929 C C . LEU A 1 128 ? 35.292 62.058 24.228 1.00 17.00 128 LEU A C 1
ATOM 930 O O . LEU A 1 128 ? 35.175 60.832 24.198 1.00 18.49 128 LEU A O 1
ATOM 935 N N . GLY A 1 129 ? 35.023 62.738 23.182 1.00 15.65 129 GLY A N 1
ATOM 936 C CA . GLY A 1 129 ? 34.671 62.120 21.911 1.00 15.93 129 GLY A CA 1
ATOM 937 C C . GLY A 1 129 ? 33.269 61.513 21.969 1.00 16.37 129 GLY A C 1
ATOM 938 O O . GLY A 1 129 ? 32.446 61.740 22.833 1.00 16.23 129 GLY A O 1
ATOM 939 N N . ILE A 1 130 ? 33.080 60.609 20.955 1.00 16.87 130 ILE A N 1
ATOM 940 C CA . ILE A 1 130 ? 31.802 59.884 20.909 1.00 18.29 130 ILE A CA 1
ATOM 941 C C . ILE A 1 130 ? 31.689 59.034 22.142 1.00 16.40 130 ILE A C 1
ATOM 942 O O . ILE A 1 130 ? 30.543 58.717 22.621 1.00 16.77 130 ILE A O 1
ATOM 947 N N . GLN A 1 131 ? 32.757 58.641 22.843 1.00 17.60 131 GLN A N 1
ATOM 948 C CA . GLN A 1 131 ? 32.659 57.809 24.048 1.00 18.24 131 GLN A CA 1
ATOM 949 C C . GLN A 1 131 ? 31.859 58.516 25.148 1.00 18.26 131 GLN A C 1
ATOM 950 O O . GLN A 1 131 ? 31.205 57.948 26.006 1.00 18.82 131 GLN A O 1
ATOM 956 N N . GLY A 1 132 ? 31.778 59.888 25.116 1.00 16.57 132 GLY A N 1
ATOM 957 C CA . GLY A 1 132 ? 30.951 60.634 26.048 1.00 17.14 132 GLY A CA 1
ATOM 958 C C . GLY A 1 132 ? 29.480 60.130 26.118 1.00 16.05 132 GLY A C 1
ATOM 959 O O . GLY A 1 132 ? 28.873 60.106 27.185 1.00 17.52 132 GLY A O 1
ATOM 960 N N . TYR A 1 133 ? 28.946 59.797 24.948 1.00 14.38 133 TYR A N 1
ATOM 961 C CA . TYR A 1 133 ? 27.587 59.276 24.890 1.00 15.68 133 TYR A CA 1
ATOM 962 C C . TYR A 1 133 ? 27.485 57.961 25.705 1.00 15.96 133 TYR A C 1
ATOM 963 O O . TYR A 1 133 ? 26.501 57.700 26.399 1.00 16.55 133 TYR A O 1
ATOM 972 N N . LEU A 1 134 ? 28.480 57.102 25.408 1.00 17.29 134 LEU A N 1
ATOM 973 C CA . LEU A 1 134 ? 28.510 55.770 26.026 1.00 15.75 134 LEU A CA 1
ATOM 974 C C . LEU A 1 134 ? 28.652 55.867 27.555 1.00 16.49 134 LEU A C 1
ATOM 975 O O . LEU A 1 134 ? 28.055 55.119 28.354 1.00 17.19 134 LEU A O 1
ATOM 980 N N . LEU A 1 135 ? 29.528 56.816 27.997 1.00 14.73 135 LEU A N 1
ATOM 981 C CA . LEU A 1 135 ? 29.682 57.046 29.412 1.00 14.95 135 LEU A CA 1
ATOM 982 C C . LEU A 1 135 ? 28.423 57.598 30.049 1.00 15.51 135 LEU A C 1
ATOM 983 O O . LEU A 1 135 ? 27.972 57.305 31.152 1.00 16.42 135 LEU A O 1
ATOM 988 N N . ALA A 1 136 ? 27.645 58.451 29.390 1.00 14.32 136 ALA A N 1
ATOM 989 C CA . ALA A 1 136 ? 26.380 58.955 29.846 1.00 15.53 136 ALA A CA 1
ATOM 990 C C . ALA A 1 136 ? 25.384 57.820 30.022 1.00 15.69 136 ALA A C 1
ATOM 991 O O . ALA A 1 136 ? 24.694 57.689 30.989 1.00 15.96 136 ALA A O 1
ATOM 993 N N . LEU A 1 137 ? 25.399 56.892 29.056 1.00 16.51 137 LEU A N 1
ATOM 994 C CA . LEU A 1 137 ? 24.531 55.686 29.192 1.00 18.38 137 LEU A CA 1
ATOM 995 C C . LEU A 1 137 ? 24.805 54.882 30.440 1.00 18.32 137 LEU A C 1
ATOM 996 O O . LEU A 1 137 ? 23.868 54.495 31.125 1.00 19.24 137 LEU A O 1
ATOM 1001 N N . ARG A 1 138 ? 26.177 54.752 30.666 1.00 15.50 138 ARG A N 1
ATOM 1002 C CA . ARG A 1 138 ? 26.574 53.968 31.885 1.00 17.04 138 ARG A CA 1
ATOM 1003 C C . ARG A 1 138 ? 26.127 54.643 33.192 1.00 18.72 138 ARG A C 1
ATOM 1004 O O . ARG A 1 138 ? 25.791 53.950 34.156 1.00 20.96 138 ARG A O 1
ATOM 1012 N N . TYR A 1 139 ? 26.261 56.038 33.237 1.00 14.36 139 TYR A N 1
ATOM 1013 C CA . TYR A 1 139 ? 25.696 56.696 34.435 1.00 14.81 139 TYR A CA 1
ATOM 1014 C C . TYR A 1 139 ? 24.246 56.270 34.625 1.00 17.59 139 TYR A C 1
ATOM 1015 O O . TYR A 1 139 ? 23.788 56.014 35.713 1.00 19.17 139 TYR A O 1
ATOM 1024 N N . LEU A 1 140 ? 23.427 56.434 33.615 1.00 18.64 140 LEU A N 1
ATOM 1025 C CA . LEU A 1 140 ? 21.974 56.152 33.673 1.00 17.97 140 LEU A CA 1
ATOM 1026 C C . LEU A 1 140 ? 21.701 54.671 34.049 1.00 21.14 140 LEU A C 1
ATOM 1027 O O . LEU A 1 140 ? 20.786 54.438 34.901 1.00 23.84 140 LEU A O 1
ATOM 1032 N N . ALA A 1 141 ? 22.453 53.738 33.606 1.00 19.83 141 ALA A N 1
ATOM 1033 C CA . ALA A 1 141 ? 22.301 52.327 33.997 1.00 21.19 141 ALA A CA 1
ATOM 1034 C C . ALA A 1 141 ? 22.620 52.112 35.480 1.00 24.63 141 ALA A C 1
ATOM 1035 O O . ALA A 1 141 ? 21.958 51.240 36.070 1.00 26.44 141 ALA A O 1
ATOM 1037 N N . GLU A 1 142 ? 23.620 52.764 36.010 1.00 26.77 142 GLU A N 1
ATOM 1038 C CA . GLU A 1 142 ? 23.990 52.573 37.420 1.00 32.25 142 GLU A CA 1
ATOM 1039 C C . GLU A 1 142 ? 23.183 53.441 38.333 1.00 36.79 142 GLU A C 1
ATOM 1040 O O . GLU A 1 142 ? 23.362 53.199 39.552 1.00 41.44 142 GLU A O 1
ATOM 1046 N N . HIS A 1 143 ? 22.350 54.319 37.908 1.00 37.39 143 HIS A N 1
ATOM 1047 C CA . HIS A 1 143 ? 21.472 55.230 38.526 1.00 43.27 143 HIS A CA 1
ATOM 1048 C C . HIS A 1 143 ? 19.993 54.888 38.262 1.00 49.94 143 HIS A C 1
ATOM 1049 O O . HIS A 1 143 ? 19.236 55.654 37.670 1.00 53.20 143 HIS A O 1
ATOM 1056 N N . VAL A 1 144 ? 19.767 53.614 38.561 1.00 54.45 144 VAL A N 1
ATOM 1057 C CA . VAL A 1 144 ? 18.448 52.991 38.539 1.00 56.48 144 VAL A CA 1
ATOM 1058 C C . VAL A 1 144 ? 18.279 52.067 39.755 1.00 58.50 144 VAL A C 1
ATOM 1059 O O . VAL A 1 144 ? 17.195 51.457 39.958 1.00 59.56 144 VAL A O 1
ATOM 1063 N N . GLY A 1 145 ? 19.124 52.023 40.804 1.00 60.88 145 GLY A N 1
ATOM 1064 C CA . GLY A 1 145 ? 19.033 51.182 41.979 1.00 61.92 145 GLY A CA 1
ATOM 1065 C C . GLY A 1 145 ? 17.948 51.173 43.028 1.00 63.12 145 GLY A C 1
ATOM 1066 O O . GLY A 1 145 ? 17.162 50.209 43.224 1.00 64.39 145 GLY A O 1
ATOM 1067 N N . THR A 1 146 ? 17.963 52.199 43.896 1.00 64.14 146 THR A N 1
ATOM 1068 C CA . THR A 1 146 ? 16.882 52.265 44.917 1.00 64.17 146 THR A CA 1
ATOM 1069 C C . THR A 1 146 ? 15.742 53.012 44.234 1.00 65.52 146 THR A C 1
ATOM 1070 O O . THR A 1 146 ? 15.227 54.089 44.599 1.00 67.60 146 THR A O 1
#

InterPro domains:
  IPR001874 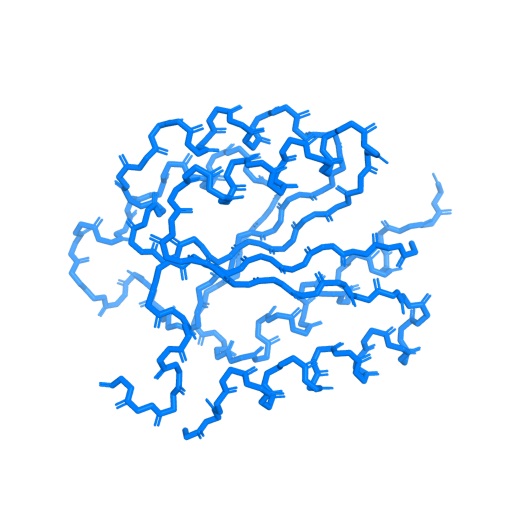Dehydroquinase, class II [MF_00169] (1-147)
  IPR001874 Dehydroquinase, class II [PF01220] (6-141)
  IPR001874 Dehydroquinase, class II [PIRSF001399] (6-144)
  IPR001874 Dehydroquinase, class II [PTHR21272] (6-145)
  IPR001874 Dehydroquinase, class II [TIGR01088] (6-144)
  IPR001874 Dehydroquinase, class II [cd00466] (6-144)
  IPR018509 Dehydroquinase, class II, conserved site [PS01029] (9-26)
  IPR036441 Dehydroquinase, class II superfamily [G3DSA:3.40.50.9100] (2-147)
  IPR036441 Dehydroquinase, class II superfamily [SSF52304] (6-145)

Secondary structure (DSSP, 8-state):
-EEEEEE-TTGGGTTT----HHHHHHHHHHHHHHTT-EEEEEE-S-HHHHHHHHHHHHHHT--EEEE-GGGGGT-HHHHHHHHT--S-EEEEESS-GGGS-GGGG--SSGGGSSEEEESSTTHHHHHHHHHHHHS---

GO terms:
  GO:0003855 3-dehydroquinate dehydratase activity (F, IDA)
  GO:0005829 cytosol (C, TAS)

Organism: Mycobacterium tuberculosis (strain ATCC 25618 / H37Rv) (NCBI:txid83332)

CATH classification: 3.40.50.9100

Solvent-accessible surface area: 7123 Å² total; per-residue (Å²): 141,63,1,18,0,3,0,0,22,87,3,33,116,10,42,164,165,103,38,54,22,119,88,0,34,58,52,0,83,156,31,0,71,128,39,53,18,130,10,36,15,112,51,16,100,54,59,72,66,0,34,65,44,0,82,100,2,18,128,55,60,40,25,0,0,0,6,0,18,38,28,0,26,93,8,76,48,0,71,82,7,3,64,112,23,96,19,44,6,8,3,0,12,30,48,70,11,90,79,117,79,134,125,52,134,99,17,67,1,40,95,53,17,82,27,66,35,37,35,101,26,35,106,0,0,31,66,0,0,115,78,6,25,134,100,105,77,191